Protein AF-A0A3S1E2H3-F1 (afdb_monomer_lite)

InterPro domains:
  IPR025435 YfhD-like protein [PF14151] (15-52)

Sequence (57 aa):
MNKRPAYIKRFTGKVPQNLKGSYLDVEFSEERADQEDWEALQRSERADARQHGNRLM

Radius of gyration: 20.5 Å; chains: 1; bounding box: 33×56×36 Å

Secondary structure (DSSP, 8-state):
---PPP-------PPPGGGS---------GGG--HHHHHHHHHHHHHHHHHHHHH--

pLDDT: mean 72.71, std 14.41, range [42.31, 93.69]

Organism: NCBI:txid2496267

Foldseek 3Di:
DDDDDDDPPPPPPPDPPVPPDPPPPDDDDPVPDDPVNVVVVVVVVVVVVVVVVVVVD

Structure (mmCIF, N/CA/C/O backbone):
data_AF-A0A3S1E2H3-F1
#
_entry.id   AF-A0A3S1E2H3-F1
#
loop_
_atom_site.group_PDB
_atom_site.id
_atom_site.type_symbol
_atom_site.label_atom_id
_atom_site.label_alt_id
_atom_site.label_comp_id
_atom_site.label_asym_id
_atom_site.label_entity_id
_atom_site.label_seq_id
_atom_site.pdbx_PDB_ins_code
_atom_site.Cartn_x
_atom_site.Cartn_y
_atom_site.Cartn_z
_atom_site.occupancy
_atom_site.B_iso_or_equiv
_atom_site.auth_seq_id
_atom_site.auth_comp_id
_atom_site.auth_asym_id
_atom_site.auth_atom_id
_atom_site.pdbx_PDB_model_num
ATOM 1 N N . MET A 1 1 ? -10.492 -50.748 -27.848 1.00 42.31 1 MET A N 1
ATOM 2 C CA . MET A 1 1 ? -11.476 -49.791 -27.285 1.00 42.31 1 MET A CA 1
ATOM 3 C C . MET A 1 1 ? -10.805 -49.036 -26.146 1.00 42.31 1 MET A C 1
ATOM 5 O O . MET A 1 1 ? -10.593 -49.621 -25.094 1.00 42.31 1 MET A O 1
ATOM 9 N N . ASN A 1 2 ? -10.420 -47.776 -26.358 1.00 48.28 2 ASN A N 1
ATOM 10 C CA . ASN A 1 2 ? -9.698 -46.979 -25.358 1.00 48.28 2 ASN A CA 1
ATOM 11 C C . ASN A 1 2 ? -10.700 -46.153 -24.540 1.00 48.28 2 ASN A C 1
ATOM 13 O O . ASN A 1 2 ? -11.257 -45.181 -25.048 1.00 48.28 2 ASN A O 1
ATOM 17 N N . LYS A 1 3 ? -10.954 -46.544 -23.286 1.00 56.03 3 LYS A N 1
ATOM 18 C CA . LYS A 1 3 ? -11.780 -45.761 -22.356 1.00 56.03 3 LYS A CA 1
ATOM 19 C C . LYS A 1 3 ? -10.913 -44.660 -21.732 1.00 56.03 3 LYS A C 1
ATOM 21 O O . LYS A 1 3 ? -9.999 -44.962 -20.974 1.00 56.03 3 LYS A O 1
ATOM 26 N N . ARG A 1 4 ? -11.172 -43.393 -22.069 1.00 62.66 4 ARG A N 1
ATOM 27 C CA . ARG A 1 4 ? -10.550 -42.232 -21.401 1.00 62.66 4 ARG A CA 1
ATOM 28 C C . ARG A 1 4 ? -11.201 -42.050 -20.018 1.00 62.66 4 ARG A C 1
ATOM 30 O O . ARG A 1 4 ? -12.432 -42.074 -19.966 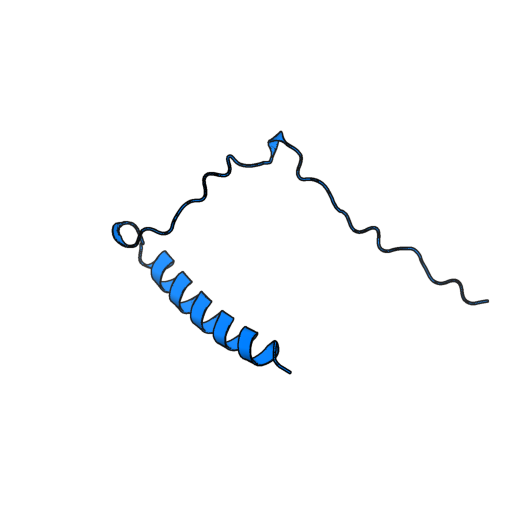1.00 62.66 4 ARG A O 1
ATOM 37 N N . PRO A 1 5 ? -10.442 -41.899 -18.915 1.00 56.06 5 PRO A N 1
ATOM 38 C CA . PRO A 1 5 ? -11.033 -41.696 -17.602 1.00 56.06 5 PRO A CA 1
ATOM 39 C C . PRO A 1 5 ? -11.538 -40.259 -17.422 1.00 56.06 5 PRO A C 1
ATOM 41 O O . PRO A 1 5 ? -11.243 -39.354 -18.201 1.00 56.06 5 PRO A O 1
ATOM 44 N N . ALA A 1 6 ? -12.375 -40.132 -16.401 1.00 62.38 6 ALA A N 1
ATOM 45 C CA . ALA A 1 6 ? -13.410 -39.139 -16.195 1.00 62.38 6 ALA A CA 1
ATOM 46 C C . ALA A 1 6 ? -12.957 -37.669 -16.112 1.00 62.38 6 ALA A C 1
ATOM 48 O O . ALA A 1 6 ? -11.868 -37.328 -15.662 1.00 62.38 6 ALA A O 1
ATOM 49 N N . TYR A 1 7 ? -13.898 -36.818 -16.519 1.00 56.31 7 TYR A N 1
ATOM 50 C CA . TYR A 1 7 ? -13.986 -35.370 -16.359 1.00 56.31 7 TYR A CA 1
ATOM 51 C C . TYR A 1 7 ? -13.336 -34.836 -15.066 1.00 56.31 7 TYR A C 1
ATOM 53 O O . TYR A 1 7 ? -13.691 -35.212 -13.950 1.00 56.31 7 TYR A O 1
ATOM 61 N N . ILE A 1 8 ? -12.425 -33.872 -15.211 1.00 64.50 8 ILE A N 1
ATOM 62 C CA . ILE A 1 8 ? -11.939 -33.057 -14.095 1.00 64.50 8 ILE A CA 1
ATOM 63 C C . ILE A 1 8 ? -13.104 -32.163 -13.664 1.00 64.50 8 ILE A C 1
ATOM 65 O O . ILE A 1 8 ? -13.418 -31.165 -14.317 1.00 64.50 8 ILE A O 1
ATOM 69 N N . LYS A 1 9 ? -13.783 -32.538 -12.579 1.00 60.09 9 LYS A N 1
ATOM 70 C CA . LYS A 1 9 ? -14.823 -31.717 -11.956 1.00 60.09 9 LYS A CA 1
ATOM 71 C C . LYS A 1 9 ? -14.135 -30.498 -11.335 1.00 60.09 9 LYS A C 1
ATOM 73 O O . LYS A 1 9 ? -13.633 -30.569 -10.218 1.00 60.09 9 LYS A O 1
ATOM 78 N N . ARG A 1 10 ? -14.052 -29.391 -12.083 1.00 61.00 10 ARG A N 1
ATOM 79 C CA . ARG A 1 10 ? -13.575 -28.108 -11.552 1.00 61.00 10 ARG A CA 1
ATOM 80 C C . ARG A 1 10 ? -14.503 -27.725 -10.402 1.00 61.00 10 ARG A C 1
ATOM 82 O O . ARG A 1 10 ? -15.673 -27.425 -10.627 1.00 61.00 10 ARG A O 1
ATOM 89 N N . PHE A 1 11 ? -13.999 -27.790 -9.174 1.00 59.34 11 PHE A N 1
ATOM 90 C CA . PHE A 1 11 ? -14.692 -27.268 -8.004 1.00 59.34 11 PHE A CA 1
ATOM 91 C C . PHE A 1 11 ? -14.785 -25.748 -8.151 1.00 59.34 11 PHE A C 1
ATOM 93 O O . PHE A 1 11 ? -13.930 -25.010 -7.679 1.00 59.34 11 PHE A O 1
ATOM 100 N N . THR A 1 12 ? -15.841 -25.255 -8.793 1.00 64.81 12 THR A N 1
ATOM 101 C CA . THR A 1 12 ? -16.278 -23.868 -8.615 1.00 64.81 12 THR A CA 1
ATOM 102 C C . THR A 1 12 ? -17.093 -23.811 -7.325 1.00 64.81 12 THR A C 1
ATOM 104 O O . THR A 1 12 ? -18.303 -23.576 -7.337 1.00 64.81 12 THR A O 1
ATOM 107 N N . GLY A 1 13 ? -16.451 -24.151 -6.205 1.00 62.31 13 GLY A N 1
ATOM 108 C CA . GLY A 1 13 ? -17.050 -24.009 -4.887 1.00 62.31 13 GLY A CA 1
ATOM 109 C C . GLY A 1 13 ? -17.232 -22.523 -4.632 1.00 62.31 13 GLY A C 1
ATOM 110 O O . GLY A 1 13 ? -16.261 -21.827 -4.353 1.00 62.31 13 GLY A O 1
ATOM 111 N N . LYS A 1 14 ? -18.459 -22.015 -4.790 1.00 68.31 14 LYS A N 1
ATOM 112 C CA . LYS A 1 14 ? -18.797 -20.671 -4.320 1.00 68.31 14 LYS A CA 1
ATOM 113 C C . LYS A 1 14 ? -18.463 -20.650 -2.831 1.00 68.31 14 LYS A C 1
ATOM 115 O O . LYS A 1 14 ? -19.016 -21.459 -2.087 1.00 68.31 14 LYS A O 1
ATOM 120 N N . VAL A 1 15 ? -17.536 -19.779 -2.430 1.00 67.56 15 VAL A N 1
ATOM 121 C CA . VAL A 1 15 ? -17.174 -19.595 -1.020 1.00 67.56 15 VAL A CA 1
ATOM 122 C C . VAL A 1 15 ? -18.478 -19.353 -0.256 1.00 67.56 15 VAL A C 1
ATOM 124 O O . VAL A 1 15 ? -19.261 -18.490 -0.677 1.00 67.56 15 VAL A O 1
ATOM 127 N N . PRO A 1 16 ? -18.782 -20.153 0.780 1.00 68.69 16 PRO A N 1
ATOM 128 C CA . PRO A 1 16 ? -20.046 -20.032 1.481 1.00 68.69 16 PRO A CA 1
ATOM 129 C C . PRO A 1 16 ? -20.145 -18.621 2.069 1.00 68.69 16 PRO A C 1
ATOM 131 O O . PRO A 1 16 ? -19.150 -18.031 2.483 1.00 68.69 16 PRO A O 1
ATOM 134 N N . GLN A 1 17 ? -21.342 -18.036 2.013 1.00 65.00 17 GLN A N 1
ATOM 135 C CA . GLN A 1 17 ? -21.560 -16.599 2.234 1.00 65.00 17 GLN A CA 1
ATOM 136 C C . GLN A 1 17 ? -21.073 -16.127 3.619 1.00 65.00 17 GLN A C 1
ATOM 138 O O . GLN A 1 17 ? -20.705 -14.972 3.771 1.00 65.00 17 GLN A O 1
ATOM 143 N N . ASN A 1 18 ? -21.031 -17.026 4.603 1.00 66.19 18 ASN A N 1
ATOM 144 C CA . ASN A 1 18 ? -20.526 -16.801 5.960 1.00 66.19 18 ASN A CA 1
ATOM 145 C C . ASN A 1 18 ? -18.988 -16.820 6.084 1.00 66.19 18 ASN A C 1
ATOM 147 O O . ASN A 1 18 ? -18.469 -16.450 7.129 1.00 66.19 18 ASN A O 1
ATOM 151 N N . LEU A 1 19 ? -18.271 -17.267 5.048 1.00 62.41 19 LEU A N 1
ATOM 152 C CA . LEU A 1 19 ? -16.811 -17.178 4.916 1.00 62.41 19 LEU A CA 1
ATOM 153 C C . LEU A 1 19 ? -16.384 -16.076 3.941 1.00 62.41 19 LEU A C 1
ATOM 155 O O . LEU A 1 19 ? -15.189 -15.890 3.715 1.00 62.41 19 LEU A O 1
ATOM 159 N N . LYS A 1 20 ? -17.334 -15.340 3.349 1.00 64.19 20 LYS A N 1
ATOM 160 C CA . LYS A 1 20 ? -17.001 -14.069 2.709 1.00 64.19 20 LYS A CA 1
ATOM 161 C C . LYS A 1 20 ? -16.593 -13.127 3.829 1.00 64.1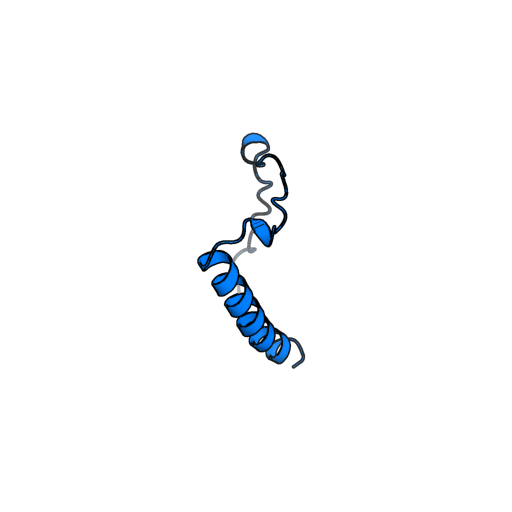9 20 LYS A C 1
ATOM 163 O O . LYS A 1 20 ? -17.452 -12.643 4.562 1.00 64.19 20 LYS A O 1
ATOM 168 N N . GLY A 1 21 ? -15.286 -12.925 3.987 1.00 66.12 21 GLY A N 1
ATOM 169 C CA . GLY A 1 21 ? -14.780 -11.852 4.830 1.00 66.12 21 GLY A CA 1
ATOM 170 C C . GLY A 1 21 ? -15.486 -10.554 4.450 1.00 66.12 21 GLY A C 1
ATOM 171 O O . GLY A 1 21 ? -15.849 -10.363 3.285 1.00 66.12 21 GLY A O 1
ATOM 172 N N . SER A 1 22 ? -15.728 -9.680 5.427 1.00 66.50 22 SER A N 1
ATOM 173 C CA . SER A 1 22 ? -16.060 -8.292 5.122 1.00 66.50 22 SER A CA 1
ATOM 174 C C . SER A 1 22 ? -14.974 -7.818 4.166 1.00 66.50 22 SER A C 1
ATOM 176 O O . SER A 1 22 ? -13.811 -7.828 4.556 1.00 66.50 22 SER A O 1
ATOM 178 N N . TYR A 1 23 ? -15.327 -7.531 2.913 1.00 63.38 23 TYR A N 1
ATOM 179 C CA . TYR A 1 23 ? -14.422 -7.063 1.858 1.00 63.38 23 TYR A CA 1
ATOM 180 C C . TYR A 1 23 ? -13.932 -5.645 2.189 1.00 63.38 23 TYR A C 1
ATOM 182 O O . TYR A 1 23 ? -14.159 -4.694 1.451 1.00 63.38 23 TYR A O 1
ATOM 190 N N . LEU A 1 24 ? -13.363 -5.482 3.379 1.00 66.00 24 LEU A N 1
ATOM 191 C CA . LEU A 1 24 ? -12.587 -4.329 3.755 1.00 66.00 24 LEU A CA 1
ATOM 192 C C . LEU A 1 24 ? -11.259 -4.546 3.061 1.00 66.00 24 LEU A C 1
ATOM 194 O O . LEU A 1 24 ? -10.376 -5.228 3.581 1.00 66.00 24 LEU A O 1
ATOM 198 N N . ASP A 1 25 ? -11.188 -4.041 1.839 1.00 68.75 25 ASP A N 1
ATOM 199 C CA . ASP A 1 25 ? -9.938 -3.952 1.117 1.00 68.75 25 ASP A CA 1
ATOM 200 C C . ASP A 1 25 ? -9.009 -3.091 1.982 1.00 68.75 25 ASP A C 1
ATOM 202 O O . ASP A 1 25 ? -9.252 -1.905 2.211 1.00 68.75 25 ASP A O 1
ATOM 206 N N . VAL A 1 26 ? -8.012 -3.733 2.590 1.00 69.00 26 VAL A N 1
ATOM 207 C CA . VAL A 1 26 ? -6.999 -3.035 3.377 1.00 69.00 26 VAL A CA 1
ATOM 208 C C . VAL A 1 26 ? -6.059 -2.389 2.374 1.00 69.00 26 VAL A C 1
ATOM 210 O O . VAL A 1 26 ? -5.311 -3.076 1.680 1.00 69.00 26 VAL A O 1
ATOM 213 N N . GLU A 1 27 ? -6.146 -1.069 2.259 1.00 74.50 27 GLU A N 1
ATOM 214 C CA . GLU A 1 27 ? -5.272 -0.295 1.387 1.00 74.50 27 GLU A 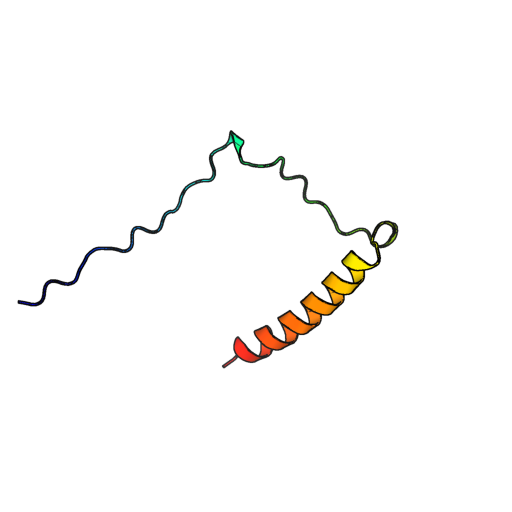CA 1
ATOM 215 C C . GLU A 1 27 ? -3.872 -0.176 1.994 1.00 74.50 27 GLU A C 1
ATOM 217 O O . GLU A 1 27 ? -3.703 -0.046 3.210 1.00 74.50 27 GLU A O 1
ATOM 222 N N . PHE A 1 28 ? -2.859 -0.209 1.127 1.00 79.44 28 PHE A N 1
ATOM 223 C CA . PHE A 1 28 ? -1.481 0.031 1.532 1.00 79.44 28 PHE A CA 1
ATOM 224 C C . PHE A 1 28 ? -1.330 1.467 2.054 1.00 79.44 28 PHE A C 1
ATOM 226 O O . PHE A 1 28 ? -1.765 2.421 1.409 1.00 79.44 28 PHE A O 1
ATOM 233 N N . SER A 1 29 ? -0.689 1.622 3.212 1.00 85.56 29 SER A N 1
ATOM 234 C CA . SER A 1 29 ? -0.414 2.918 3.832 1.00 85.56 29 SER A CA 1
ATOM 235 C C . SER A 1 29 ? 1.066 3.008 4.171 1.00 85.56 29 SER A C 1
ATOM 237 O O . SER A 1 29 ? 1.536 2.317 5.066 1.00 85.56 29 SER A O 1
ATOM 239 N N . GLU A 1 30 ? 1.787 3.887 3.476 1.00 87.38 30 GLU A N 1
ATOM 240 C CA . GLU A 1 30 ? 3.236 4.057 3.636 1.00 87.38 30 GLU A CA 1
ATOM 241 C C . GLU A 1 30 ? 3.627 4.532 5.045 1.00 87.38 30 GLU A C 1
ATOM 243 O O . GLU A 1 30 ? 4.599 4.056 5.618 1.00 87.38 30 GLU A O 1
ATOM 248 N N . GLU A 1 31 ? 2.821 5.414 5.645 1.00 89.88 31 GLU A N 1
ATOM 249 C CA . GLU A 1 31 ? 3.023 5.923 7.013 1.00 89.88 31 GLU A CA 1
ATOM 250 C C . GLU A 1 31 ? 2.904 4.821 8.079 1.00 89.88 31 GLU A C 1
ATOM 252 O O . GLU A 1 31 ? 3.474 4.927 9.164 1.00 89.88 31 GLU A O 1
ATOM 257 N N . ARG A 1 32 ? 2.145 3.764 7.774 1.00 87.75 32 ARG A N 1
ATOM 258 C CA . ARG A 1 32 ? 1.888 2.639 8.679 1.00 87.75 32 ARG A CA 1
ATOM 259 C C . ARG A 1 32 ? 2.660 1.381 8.297 1.00 87.75 32 ARG A C 1
ATOM 261 O O . ARG A 1 32 ? 2.569 0.410 9.043 1.00 87.75 32 ARG A O 1
ATOM 268 N N . ALA A 1 33 ? 3.362 1.406 7.167 1.00 90.56 33 ALA A N 1
ATOM 269 C CA . ALA A 1 33 ? 4.129 0.284 6.666 1.00 90.56 33 ALA A CA 1
ATOM 270 C C . ALA A 1 33 ? 5.344 0.065 7.562 1.00 90.56 33 ALA A C 1
ATOM 272 O O . ALA A 1 33 ? 6.130 0.986 7.812 1.00 90.56 33 ALA A O 1
ATOM 273 N N . ASP A 1 34 ? 5.491 -1.158 8.049 1.00 91.69 34 ASP A N 1
ATOM 274 C CA . ASP A 1 34 ? 6.669 -1.541 8.806 1.00 91.69 34 ASP A CA 1
ATOM 275 C C . ASP A 1 34 ? 7.778 -2.085 7.890 1.00 91.69 34 ASP A C 1
ATOM 277 O O . ASP A 1 34 ? 7.692 -2.081 6.660 1.00 91.69 34 ASP A O 1
ATOM 281 N N . GLN A 1 35 ? 8.880 -2.515 8.499 1.00 93.69 35 GLN A N 1
ATOM 282 C CA . GLN A 1 35 ? 10.034 -3.033 7.771 1.00 93.69 35 GLN A CA 1
ATOM 283 C C . GLN A 1 35 ? 9.694 -4.277 6.925 1.00 93.69 35 GLN A C 1
ATOM 285 O O . GLN A 1 35 ? 10.265 -4.449 5.847 1.00 93.69 35 GLN A O 1
ATOM 290 N N . GLU A 1 36 ? 8.777 -5.131 7.385 1.00 92.50 36 GLU A N 1
ATOM 291 C CA . GLU A 1 36 ? 8.382 -6.345 6.666 1.00 92.50 36 GLU A CA 1
ATOM 292 C C . GLU A 1 36 ? 7.557 -5.992 5.423 1.00 92.50 36 GLU A C 1
ATOM 294 O O . GLU A 1 36 ? 7.800 -6.549 4.348 1.00 92.50 36 GLU A O 1
ATOM 299 N N . ASP A 1 37 ? 6.658 -5.010 5.532 1.00 91.94 37 ASP A N 1
ATOM 300 C CA . ASP A 1 37 ? 5.871 -4.511 4.399 1.00 91.94 37 ASP A CA 1
ATOM 301 C C . ASP A 1 37 ? 6.774 -3.993 3.265 1.00 91.94 37 ASP A C 1
ATOM 303 O O . ASP A 1 37 ? 6.567 -4.295 2.082 1.00 91.94 37 ASP A O 1
ATOM 307 N N . TRP A 1 38 ? 7.841 -3.267 3.612 1.00 93.00 38 TRP A N 1
ATOM 308 C CA . TRP A 1 38 ? 8.821 -2.769 2.642 1.00 93.00 38 TRP A CA 1
ATOM 309 C C . TRP A 1 38 ? 9.620 -3.875 1.958 1.00 93.00 38 TRP A C 1
ATOM 311 O O . TRP A 1 38 ? 9.911 -3.803 0.757 1.00 93.00 38 TRP A O 1
ATOM 321 N N . GLU A 1 39 ? 9.996 -4.905 2.706 1.00 92.81 39 GLU A N 1
ATOM 322 C CA . GLU A 1 39 ? 10.690 -6.070 2.162 1.00 92.81 39 GLU A CA 1
ATOM 323 C C . GLU A 1 39 ? 9.772 -6.888 1.248 1.00 92.81 39 GLU A C 1
ATOM 325 O O . GLU A 1 39 ? 10.205 -7.368 0.191 1.00 92.81 39 GLU A O 1
ATOM 330 N N . ALA A 1 40 ? 8.491 -7.000 1.606 1.00 91.50 40 ALA A N 1
ATOM 331 C CA . ALA A 1 40 ? 7.476 -7.647 0.789 1.00 91.50 40 ALA A CA 1
ATOM 332 C C . ALA A 1 40 ? 7.296 -6.935 -0.561 1.00 91.50 40 ALA A C 1
ATOM 334 O O . ALA A 1 40 ? 7.279 -7.607 -1.599 1.00 91.50 40 ALA A O 1
ATOM 335 N N . LEU A 1 41 ? 7.257 -5.597 -0.577 1.00 89.69 41 LEU A N 1
ATOM 336 C CA . LEU A 1 41 ? 7.183 -4.804 -1.812 1.00 89.69 41 LEU A CA 1
ATOM 337 C C . LEU A 1 41 ? 8.364 -5.081 -2.751 1.00 89.69 41 LEU A C 1
ATOM 339 O O . LEU A 1 41 ? 8.168 -5.444 -3.913 1.00 89.69 41 LEU A O 1
ATOM 343 N N . GL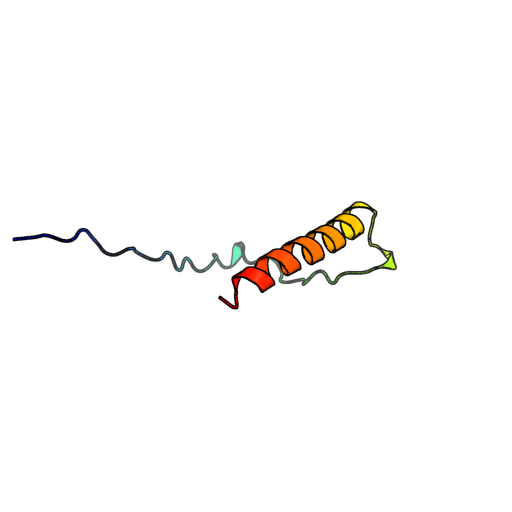N A 1 42 ? 9.593 -5.005 -2.237 1.00 92.06 42 GLN A N 1
ATOM 344 C CA . GLN A 1 42 ? 10.805 -5.279 -3.021 1.00 92.06 42 GLN A CA 1
ATOM 345 C C . GLN A 1 42 ? 10.835 -6.719 -3.551 1.00 92.06 42 GLN A C 1
ATOM 347 O O . GLN A 1 42 ? 11.277 -6.994 -4.674 1.00 92.06 42 GLN A O 1
ATOM 352 N N . ARG A 1 43 ? 10.353 -7.674 -2.746 1.00 92.12 43 ARG A N 1
ATOM 353 C CA . ARG A 1 43 ? 10.245 -9.075 -3.155 1.00 92.12 43 ARG A CA 1
ATOM 354 C C . ARG A 1 43 ? 9.238 -9.249 -4.289 1.00 92.12 43 ARG A C 1
ATOM 356 O O . ARG A 1 43 ? 9.526 -10.024 -5.205 1.00 92.12 43 ARG A O 1
ATOM 363 N N . SER A 1 44 ? 8.100 -8.557 -4.225 1.00 90.00 44 SER A N 1
ATOM 364 C CA . SER A 1 44 ? 7.070 -8.595 -5.265 1.00 90.00 44 SER A CA 1
ATOM 365 C C . SER A 1 44 ? 7.612 -8.064 -6.584 1.00 90.00 44 SER A C 1
ATOM 367 O O . SER A 1 44 ? 7.571 -8.783 -7.576 1.00 90.00 44 SER A O 1
ATOM 369 N N . GLU A 1 45 ? 8.243 -6.887 -6.580 1.00 87.44 45 GLU A N 1
ATOM 370 C CA . GLU A 1 45 ? 8.831 -6.291 -7.787 1.00 87.44 45 GLU A CA 1
ATOM 371 C C . GLU A 1 45 ? 9.839 -7.243 -8.452 1.00 87.44 45 GLU A C 1
ATOM 373 O O . GLU A 1 45 ? 9.798 -7.502 -9.659 1.00 87.44 45 GLU A O 1
ATOM 378 N N . ARG A 1 46 ? 10.711 -7.865 -7.647 1.00 87.00 46 ARG A N 1
ATOM 379 C CA . ARG A 1 46 ? 11.682 -8.846 -8.147 1.00 87.00 46 ARG A CA 1
ATOM 380 C C . ARG A 1 46 ? 11.022 -10.120 -8.677 1.00 87.00 46 ARG A C 1
ATOM 382 O O . ARG A 1 46 ? 11.574 -10.756 -9.579 1.00 87.00 46 ARG A O 1
ATOM 389 N N . ALA A 1 47 ? 9.909 -10.552 -8.091 1.00 88.25 47 ALA A N 1
ATOM 390 C CA . ALA A 1 47 ? 9.165 -11.720 -8.551 1.00 88.25 47 ALA A CA 1
ATOM 391 C C . ALA A 1 47 ? 8.432 -11.425 -9.865 1.00 88.25 47 ALA A C 1
ATOM 393 O O . ALA A 1 47 ? 8.539 -12.215 -10.807 1.00 88.25 47 ALA A O 1
ATOM 394 N N . ASP A 1 48 ? 7.782 -10.269 -9.958 1.00 85.88 48 ASP A N 1
ATOM 395 C CA . ASP A 1 48 ? 7.074 -9.810 -11.148 1.00 85.88 48 ASP A CA 1
ATOM 396 C C . ASP A 1 48 ? 8.039 -9.651 -12.323 1.00 85.88 48 ASP A C 1
ATOM 398 O O . ASP A 1 48 ? 7.770 -10.167 -13.408 1.00 85.88 48 ASP A O 1
ATOM 402 N N . ALA A 1 49 ? 9.230 -9.082 -12.108 1.00 83.38 49 ALA A N 1
ATOM 403 C CA . ALA A 1 49 ? 10.270 -8.994 -13.138 1.00 83.38 49 ALA A CA 1
ATOM 404 C C . ALA A 1 49 ? 10.644 -10.368 -13.736 1.00 83.38 49 ALA A C 1
ATOM 406 O O . ALA A 1 49 ? 10.886 -10.489 -14.939 1.00 83.38 49 ALA A O 1
ATOM 407 N N . ARG A 1 50 ? 10.644 -11.433 -12.921 1.00 75.25 50 ARG A N 1
ATOM 408 C CA . ARG A 1 50 ? 10.882 -12.809 -13.398 1.00 75.25 50 ARG A CA 1
ATOM 409 C C . ARG A 1 50 ? 9.678 -13.368 -14.151 1.00 75.25 50 ARG A C 1
ATOM 411 O O . ARG A 1 50 ? 9.856 -14.073 -15.141 1.00 75.25 50 ARG A O 1
ATOM 418 N N . GLN A 1 51 ? 8.464 -13.089 -13.679 1.00 72.44 51 GLN A N 1
ATOM 419 C CA . GLN A 1 51 ? 7.236 -13.584 -14.304 1.00 72.44 51 GLN A CA 1
ATOM 420 C C . GLN A 1 51 ? 6.943 -12.898 -15.642 1.00 72.44 51 GLN A C 1
ATOM 422 O O . GLN A 1 51 ? 6.561 -13.574 -16.597 1.00 72.44 51 GLN A O 1
ATOM 427 N N . HIS A 1 52 ? 7.161 -11.587 -15.749 1.00 64.38 52 HIS A N 1
ATOM 428 C CA . HIS A 1 52 ? 6.955 -10.833 -16.985 1.00 64.38 52 HIS A CA 1
ATOM 429 C C . HIS A 1 52 ? 7.915 -11.256 -18.102 1.00 64.38 52 HIS A C 1
ATOM 431 O O . HIS A 1 52 ? 7.499 -11.303 -19.258 1.00 64.38 52 HIS A O 1
ATOM 437 N N . GLY A 1 53 ? 9.143 -11.668 -17.772 1.00 59.03 53 GLY A N 1
ATOM 438 C CA . GLY A 1 53 ? 10.070 -12.256 -18.746 1.00 59.03 53 GLY A CA 1
ATOM 439 C C . GLY A 1 53 ? 9.617 -13.609 -19.313 1.00 59.03 53 GLY A C 1
ATOM 440 O O . GLY A 1 53 ? 10.008 -13.964 -20.418 1.00 59.03 53 GLY A O 1
ATOM 441 N N . ASN A 1 54 ? 8.761 -14.345 -18.594 1.00 56.28 54 ASN A N 1
ATOM 442 C CA . ASN A 1 54 ? 8.289 -15.681 -18.977 1.00 56.28 54 ASN A CA 1
ATOM 443 C C . ASN A 1 54 ? 6.846 -15.688 -19.530 1.00 56.28 54 ASN A C 1
ATOM 445 O O . ASN A 1 54 ? 6.341 -16.734 -19.921 1.00 56.28 54 ASN A O 1
ATOM 449 N N . ARG A 1 55 ? 6.151 -14.537 -19.525 1.00 57.22 55 ARG A N 1
ATOM 450 C CA . ARG A 1 55 ? 4.778 -14.381 -20.053 1.00 57.22 55 ARG A CA 1
ATOM 451 C C . ARG A 1 55 ? 4.746 -13.956 -21.532 1.00 57.22 55 ARG A C 1
ATOM 453 O O . ARG A 1 55 ? 3.695 -14.052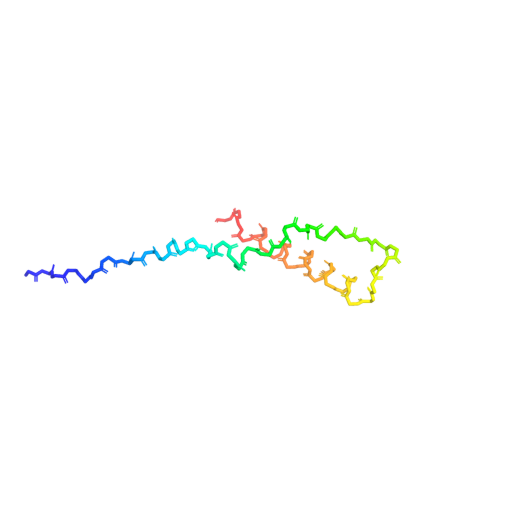 -22.155 1.00 57.22 55 ARG A O 1
ATOM 460 N N . LEU A 1 56 ? 5.868 -13.477 -22.076 1.0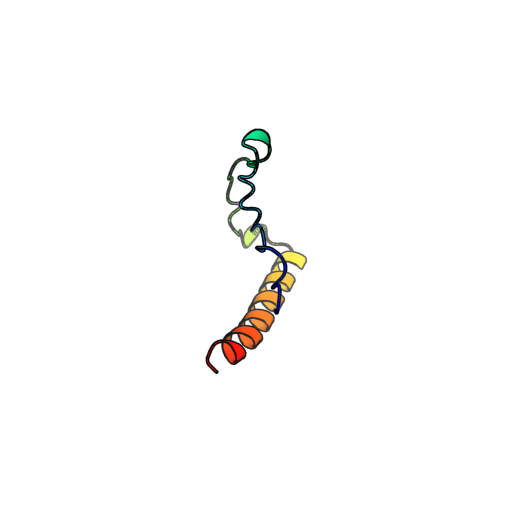0 56.84 56 LEU A N 1
ATOM 461 C CA . LEU A 1 56 ? 6.003 -12.981 -23.456 1.00 56.84 56 LEU A CA 1
ATOM 462 C C . LEU A 1 56 ? 6.772 -13.934 -24.402 1.00 56.84 56 LEU A C 1
ATOM 464 O O . LEU A 1 56 ? 7.136 -13.509 -25.496 1.00 56.84 56 LEU A O 1
ATOM 468 N N . MET A 1 57 ? 7.014 -15.192 -24.009 1.00 46.88 57 MET A N 1
ATOM 469 C CA . MET A 1 57 ? 7.534 -16.252 -24.894 1.00 46.88 57 MET A CA 1
ATOM 470 C C . MET A 1 57 ? 6.449 -17.255 -25.271 1.00 46.88 57 MET A C 1
ATOM 472 O O . MET A 1 57 ? 5.632 -17.594 -24.385 1.00 46.88 57 MET A O 1
#